Protein AF-A0A804INL1-F1 (afdb_monomer)

Secondary structure (DSSP, 8-state):
--S-S--HHHHHHHHHHHHHHHHHTT-SS--HHHHHHHHHHHHHHHHTTS-TTTT-

Foldseek 3Di:
DDPPPDDPVLVVQLVVQQCVVCVVVVHPDRDPVSSVVSNVVSVVVVVVPDPPPPPD

Sequence (56 aa):
MTKDEFSGADIKVICTEAGLLALRERRMKVTHADFKKAKEKVMFKKQEGVPEGLYM

pLDDT: mean 84.06, std 16.23, range [43.59, 97.88]

Structure (mmCIF, N/CA/C/O backbone):
data_AF-A0A804INL1-F1
#
_entry.id   AF-A0A804INL1-F1
#
loop_
_atom_site.group_PDB
_atom_site.id
_atom_site.type_symbol
_atom_site.label_atom_id
_atom_site.label_alt_id
_atom_site.label_comp_id
_atom_site.label_asym_id
_atom_site.label_entity_id
_atom_site.label_seq_id
_atom_site.pdbx_PDB_ins_code
_atom_site.Cartn_x
_atom_site.Cartn_y
_atom_site.Cartn_z
_atom_site.occupancy
_atom_site.B_iso_or_equiv
_atom_site.auth_seq_id
_atom_site.auth_comp_id
_atom_site.auth_asym_id
_atom_site.auth_atom_id
_atom_site.pdbx_PDB_model_num
ATOM 1 N N . MET A 1 1 ? -2.048 11.360 -22.665 1.00 43.78 1 MET A N 1
ATOM 2 C CA . MET A 1 1 ? -0.772 11.083 -21.979 1.00 43.78 1 MET A CA 1
ATOM 3 C C . MET A 1 1 ? -0.781 9.620 -21.609 1.00 43.78 1 MET A C 1
ATOM 5 O O . MET A 1 1 ? -1.700 9.177 -20.927 1.00 43.78 1 MET A O 1
ATOM 9 N N . THR A 1 2 ? 0.116 8.866 -22.224 1.00 43.59 2 THR A N 1
ATOM 10 C CA . THR A 1 2 ? 0.209 7.412 -22.129 1.00 43.59 2 THR A CA 1
ATOM 11 C C . THR A 1 2 ? 0.443 6.978 -20.688 1.00 43.59 2 THR A C 1
ATOM 13 O O . THR A 1 2 ? 1.165 7.605 -19.920 1.00 43.59 2 THR A O 1
ATOM 16 N N . LYS A 1 3 ? -0.275 5.928 -20.310 1.00 49.97 3 LYS A N 1
ATOM 17 C CA . LYS A 1 3 ? -0.491 5.418 -18.957 1.00 49.97 3 LYS A CA 1
ATOM 18 C C . LYS A 1 3 ? 0.709 4.568 -18.492 1.00 49.97 3 LYS A C 1
ATOM 20 O O . LYS A 1 3 ? 0.497 3.518 -17.900 1.00 49.97 3 LYS A O 1
ATOM 25 N N . ASP A 1 4 ? 1.936 5.012 -18.789 1.00 56.28 4 ASP A N 1
ATOM 26 C CA . ASP A 1 4 ? 3.175 4.211 -18.723 1.00 56.28 4 ASP A CA 1
ATOM 27 C C . ASP A 1 4 ? 4.170 4.666 -17.631 1.00 56.28 4 ASP A C 1
ATOM 29 O O . ASP A 1 4 ? 5.341 4.301 -17.651 1.00 56.28 4 ASP A O 1
ATOM 33 N N . GLU A 1 5 ? 3.737 5.444 -16.633 1.00 71.19 5 GLU A N 1
ATOM 34 C CA . GLU A 1 5 ? 4.631 5.925 -15.555 1.00 71.19 5 GLU A CA 1
ATOM 35 C C . GLU A 1 5 ? 4.797 4.949 -14.371 1.00 71.19 5 GLU A C 1
ATOM 37 O O . GLU A 1 5 ? 5.622 5.177 -13.477 1.00 71.19 5 GLU A O 1
ATOM 42 N N . PHE A 1 6 ? 4.046 3.843 -14.348 1.00 80.06 6 PHE A N 1
ATOM 43 C CA . PHE A 1 6 ? 4.102 2.849 -13.274 1.00 80.06 6 PHE A CA 1
ATOM 44 C C . PHE A 1 6 ? 4.498 1.474 -13.802 1.00 80.06 6 PHE A C 1
ATOM 46 O O . PHE A 1 6 ? 3.811 0.875 -14.624 1.00 80.06 6 PHE A O 1
ATOM 53 N N . SER A 1 7 ? 5.589 0.944 -13.261 1.00 88.69 7 SER A N 1
ATOM 54 C CA . SER A 1 7 ? 5.956 -0.459 -13.399 1.00 88.69 7 SER A CA 1
ATOM 55 C C . SER A 1 7 ? 5.093 -1.338 -12.484 1.00 88.69 7 SER A C 1
ATOM 57 O O . SER A 1 7 ? 4.486 -0.870 -11.516 1.00 88.69 7 SER A O 1
ATOM 59 N N . GLY A 1 8 ? 5.094 -2.652 -12.725 1.00 90.69 8 GLY A N 1
ATOM 60 C CA . GLY A 1 8 ? 4.463 -3.612 -11.810 1.00 90.69 8 GLY A CA 1
ATOM 61 C C . GLY A 1 8 ? 5.033 -3.556 -10.384 1.00 90.69 8 GLY A C 1
ATOM 62 O O . GLY A 1 8 ? 4.304 -3.783 -9.416 1.00 90.69 8 GLY A O 1
ATOM 63 N N . ALA A 1 9 ? 6.312 -3.190 -10.238 1.00 91.12 9 ALA A N 1
ATOM 64 C CA . ALA A 1 9 ? 6.927 -2.972 -8.933 1.00 91.12 9 ALA A CA 1
ATOM 65 C C . ALA A 1 9 ? 6.317 -1.755 -8.223 1.00 91.12 9 ALA A C 1
ATOM 67 O O . ALA A 1 9 ? 5.987 -1.847 -7.041 1.00 91.12 9 ALA A O 1
ATOM 68 N N . ASP A 1 10 ? 6.078 -0.660 -8.947 1.00 89.69 10 ASP A N 1
ATOM 69 C CA . ASP A 1 10 ? 5.452 0.539 -8.382 1.00 89.69 10 ASP A CA 1
ATOM 70 C C . ASP A 1 10 ? 4.034 0.242 -7.887 1.00 89.69 10 ASP A C 1
ATOM 72 O O . ASP A 1 10 ? 3.673 0.615 -6.773 1.00 89.69 10 ASP A O 1
ATOM 76 N N . ILE A 1 11 ? 3.251 -0.511 -8.667 1.00 92.75 11 ILE A N 1
ATOM 77 C CA . ILE A 1 11 ? 1.900 -0.934 -8.272 1.00 92.75 11 ILE A CA 1
ATOM 78 C C . ILE A 1 11 ? 1.949 -1.764 -6.982 1.00 92.75 11 ILE A C 1
ATOM 80 O O . ILE A 1 11 ? 1.176 -1.516 -6.053 1.00 92.75 11 ILE A O 1
ATOM 84 N N . LYS A 1 12 ? 2.890 -2.713 -6.878 1.00 95.19 12 LYS A N 1
ATOM 85 C CA . LYS A 1 12 ? 3.075 -3.522 -5.664 1.00 95.19 12 LYS A CA 1
ATOM 86 C C . LYS A 1 12 ? 3.410 -2.653 -4.449 1.00 95.19 12 LYS A C 1
ATOM 88 O O . LYS A 1 12 ? 2.834 -2.863 -3.377 1.00 95.19 12 LYS A O 1
ATOM 93 N N . VAL A 1 13 ? 4.316 -1.687 -4.599 1.00 95.19 13 VAL A N 1
ATOM 94 C CA . VAL A 1 13 ? 4.694 -0.779 -3.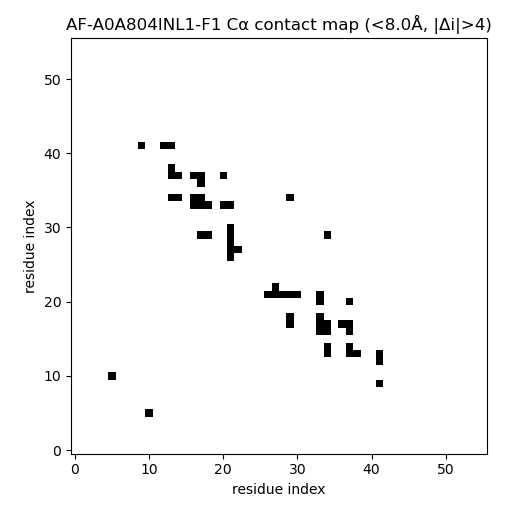506 1.00 95.19 13 VAL A CA 1
ATOM 95 C C . VAL A 1 13 ? 3.502 0.085 -3.090 1.00 95.19 13 VAL A C 1
ATOM 97 O O . VAL A 1 13 ? 3.227 0.175 -1.896 1.00 95.19 13 VAL A O 1
ATOM 100 N N . ILE A 1 14 ? 2.738 0.634 -4.041 1.00 95.12 14 ILE A N 1
ATOM 101 C CA . ILE A 1 14 ? 1.536 1.437 -3.756 1.00 95.12 14 ILE A CA 1
ATOM 102 C C . ILE A 1 14 ? 0.519 0.633 -2.935 1.00 95.12 14 ILE A C 1
ATOM 104 O O . ILE A 1 14 ? 0.039 1.121 -1.912 1.00 95.12 14 ILE A O 1
ATOM 108 N N . CYS A 1 15 ? 0.216 -0.609 -3.328 1.00 97.00 15 CYS A N 1
ATOM 109 C CA . CYS A 1 15 ? -0.712 -1.468 -2.583 1.00 97.00 15 CYS A CA 1
ATOM 110 C C . CYS A 1 15 ? -0.203 -1.803 -1.172 1.00 97.00 15 CYS A C 1
ATOM 112 O O . CYS A 1 15 ? -0.986 -1.842 -0.222 1.00 97.00 15 CYS A O 1
ATOM 114 N N . THR A 1 16 ? 1.107 -2.009 -1.026 1.00 97.12 16 THR A N 1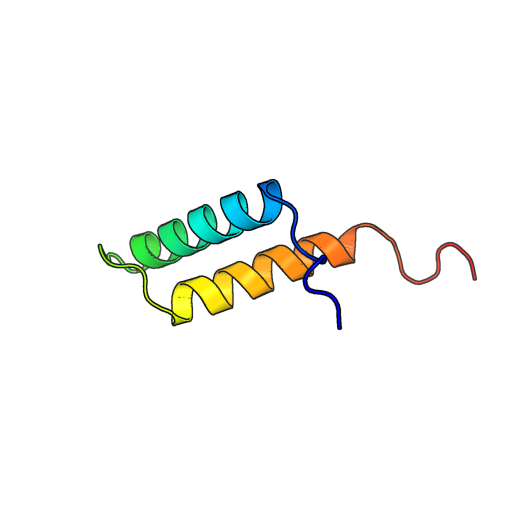
ATOM 115 C CA . THR A 1 16 ? 1.736 -2.317 0.267 1.00 97.12 16 THR A CA 1
ATOM 116 C C . THR A 1 16 ? 1.673 -1.113 1.210 1.00 97.12 16 THR A C 1
ATOM 118 O O . THR A 1 16 ? 1.275 -1.244 2.366 1.00 97.12 16 THR A O 1
ATOM 121 N N . GLU A 1 17 ? 2.000 0.078 0.706 1.00 96.56 17 GLU A N 1
ATOM 122 C CA . GLU A 1 17 ? 1.942 1.336 1.457 1.00 96.56 17 GLU A CA 1
ATOM 123 C C . GLU A 1 17 ? 0.502 1.711 1.832 1.00 96.56 17 GLU A C 1
ATOM 125 O O . GLU A 1 17 ? 0.250 2.102 2.970 1.00 96.56 17 GLU A O 1
ATOM 130 N N . ALA A 1 18 ? -0.468 1.525 0.931 1.00 97.81 18 ALA A N 1
ATOM 131 C CA . ALA A 1 18 ? -1.881 1.765 1.233 1.00 97.81 18 ALA A CA 1
ATOM 132 C C . ALA A 1 18 ? -2.396 0.840 2.355 1.00 97.81 18 ALA A C 1
ATOM 134 O O . ALA A 1 18 ? -3.110 1.289 3.254 1.00 97.81 18 ALA A O 1
ATOM 135 N N . GLY A 1 19 ? -1.988 -0.435 2.346 1.00 97.62 19 GLY A N 1
ATOM 136 C CA . GLY A 1 19 ? -2.275 -1.374 3.432 1.00 97.62 19 GLY A CA 1
ATOM 137 C C . GLY A 1 19 ? -1.636 -0.952 4.758 1.00 97.62 19 GLY A C 1
ATOM 138 O O . GLY A 1 19 ? -2.307 -0.935 5.789 1.00 97.62 19 GLY A O 1
ATOM 139 N N . LEU A 1 20 ? -0.365 -0.538 4.734 1.00 97.62 20 LEU A N 1
ATOM 140 C CA . LEU A 1 20 ? 0.348 -0.050 5.918 1.00 97.62 20 LEU A CA 1
ATOM 141 C C . LEU A 1 20 ? -0.321 1.199 6.521 1.00 97.62 20 LEU A C 1
ATOM 143 O O . LEU A 1 20 ? -0.457 1.295 7.740 1.00 97.62 20 LEU A O 1
ATOM 147 N N . LEU A 1 21 ? -0.764 2.140 5.680 1.00 97.38 21 LEU A N 1
ATOM 148 C CA . LEU A 1 21 ? -1.482 3.346 6.108 1.00 97.38 21 LEU A CA 1
ATOM 149 C C . LEU A 1 21 ? -2.798 3.001 6.816 1.00 97.38 21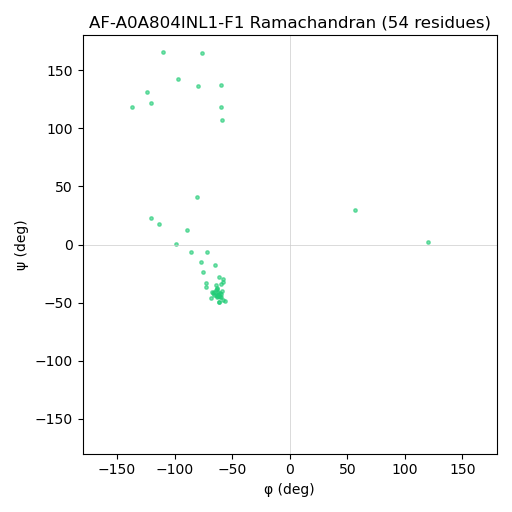 LEU A C 1
ATOM 151 O O . LEU A 1 21 ? -3.071 3.539 7.889 1.00 97.38 21 LEU A O 1
ATOM 155 N N . ALA A 1 22 ? -3.569 2.056 6.273 1.00 97.75 22 ALA A N 1
ATOM 156 C CA . ALA A 1 22 ? -4.795 1.588 6.913 1.00 97.75 22 ALA A CA 1
ATOM 157 C C . ALA A 1 22 ? -4.519 0.910 8.268 1.00 97.75 22 ALA A C 1
ATOM 159 O O . ALA A 1 22 ? -5.184 1.218 9.260 1.00 97.75 22 ALA A O 1
ATOM 160 N N . LEU A 1 23 ? -3.495 0.051 8.342 1.00 97.81 23 LEU A N 1
ATOM 161 C CA . LEU A 1 23 ? -3.089 -0.616 9.585 1.00 97.81 23 LEU A CA 1
ATOM 162 C C . LEU A 1 23 ? -2.606 0.371 10.652 1.00 97.81 23 LEU A C 1
ATOM 164 O O . LEU A 1 23 ? -2.929 0.208 11.830 1.00 97.81 23 LEU A O 1
ATOM 168 N N . ARG A 1 24 ? -1.881 1.421 10.252 1.00 96.75 24 ARG A N 1
ATOM 169 C CA . ARG A 1 24 ? -1.420 2.486 11.155 1.00 96.75 24 ARG A CA 1
ATOM 170 C C . ARG A 1 24 ? -2.584 3.203 11.839 1.00 96.75 24 ARG A C 1
ATOM 172 O O . ARG A 1 24 ? -2.470 3.577 13.002 1.00 96.75 24 ARG A O 1
ATOM 179 N N . GLU A 1 25 ? -3.706 3.347 11.142 1.00 96.88 25 GLU A N 1
ATOM 180 C CA . GLU A 1 25 ? -4.945 3.916 11.680 1.00 96.88 25 GLU A CA 1
ATOM 181 C C . GLU A 1 25 ? -5.868 2.858 12.320 1.00 96.88 25 GLU A C 1
ATOM 183 O O . GLU A 1 25 ? -7.023 3.148 12.624 1.00 96.88 25 GLU A O 1
ATOM 188 N N . ARG A 1 26 ? -5.377 1.628 12.550 1.00 97.06 26 ARG A N 1
ATOM 189 C CA . ARG A 1 26 ? -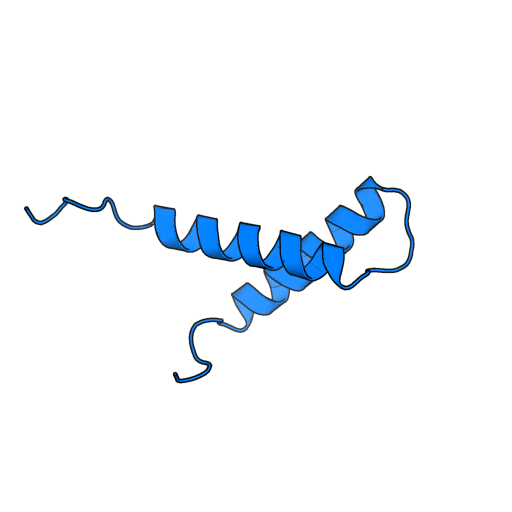6.136 0.488 13.105 1.00 97.06 26 ARG A CA 1
ATOM 190 C C . ARG A 1 26 ? -7.389 0.131 12.292 1.00 97.06 26 ARG A C 1
ATOM 192 O O . ARG A 1 26 ? -8.365 -0.387 12.833 1.00 97.06 26 ARG A O 1
ATOM 199 N N . ARG A 1 27 ? -7.365 0.379 10.980 1.00 97.31 27 ARG A N 1
ATOM 200 C CA . ARG A 1 27 ? -8.442 0.025 10.048 1.00 97.31 27 ARG A CA 1
ATOM 201 C C . ARG A 1 27 ? -8.129 -1.292 9.344 1.00 97.31 27 ARG A C 1
ATOM 203 O O . ARG A 1 27 ? -6.997 -1.551 8.952 1.00 97.31 27 ARG A O 1
ATOM 210 N N . MET A 1 28 ? -9.166 -2.102 9.128 1.00 95.75 28 MET A N 1
ATOM 211 C CA . MET A 1 28 ? -9.086 -3.372 8.379 1.00 95.75 28 MET A CA 1
ATOM 212 C C . MET A 1 28 ? -9.556 -3.256 6.926 1.00 95.75 28 MET A C 1
ATOM 214 O O . MET A 1 28 ? -9.562 -4.237 6.189 1.00 95.75 28 MET A O 1
ATOM 218 N N . LYS A 1 29 ? -9.962 -2.055 6.505 1.00 97.50 29 LYS A N 1
ATOM 219 C CA . LYS A 1 29 ? -10.344 -1.749 5.127 1.00 97.50 29 LYS A CA 1
ATOM 220 C C . LYS A 1 29 ? -9.504 -0.587 4.620 1.00 97.50 29 LYS A C 1
ATOM 222 O O . LYS A 1 29 ? -9.395 0.445 5.287 1.00 97.50 29 LYS A O 1
ATOM 227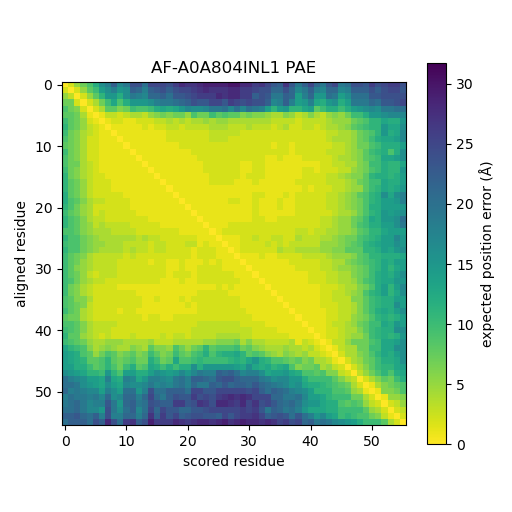 N N . VAL A 1 30 ? -8.939 -0.775 3.434 1.00 97.50 30 VAL A N 1
ATOM 228 C CA . VAL A 1 30 ? -8.227 0.269 2.698 1.00 97.50 30 VAL A CA 1
ATOM 229 C C . VAL A 1 30 ? -9.258 1.160 2.013 1.00 97.50 30 VAL A C 1
ATOM 231 O O . VAL A 1 30 ? -10.235 0.676 1.443 1.00 97.50 30 VAL A O 1
ATOM 234 N N . THR A 1 31 ? -9.050 2.469 2.085 1.00 97.75 31 THR A N 1
ATOM 235 C CA . THR A 1 31 ? -9.912 3.477 1.463 1.00 97.75 31 THR A CA 1
ATOM 236 C C . THR A 1 31 ? -9.202 4.139 0.286 1.00 97.75 31 THR A C 1
ATOM 238 O O . THR A 1 31 ? -7.983 4.057 0.141 1.00 97.75 31 THR A O 1
ATOM 241 N N . HIS A 1 32 ? -9.949 4.863 -0.549 1.00 97.00 32 HIS A N 1
ATOM 242 C CA . HIS A 1 32 ? -9.360 5.622 -1.656 1.00 97.00 32 HIS A CA 1
ATOM 243 C C . HIS A 1 32 ? -8.308 6.649 -1.183 1.00 97.00 32 HIS A C 1
ATOM 245 O O . HIS A 1 32 ? -7.321 6.899 -1.874 1.00 97.00 32 HIS A O 1
ATOM 251 N N . ALA A 1 33 ? -8.481 7.219 0.015 1.00 97.25 33 ALA A N 1
ATOM 252 C CA . ALA A 1 33 ? -7.530 8.168 0.588 1.00 97.25 33 ALA A CA 1
ATOM 253 C C . ALA A 1 33 ? -6.155 7.533 0.868 1.00 97.25 33 ALA A C 1
ATOM 255 O O . ALA A 1 33 ? -5.133 8.190 0.670 1.00 97.25 33 ALA A O 1
ATOM 256 N N . ASP A 1 34 ? -6.121 6.257 1.265 1.00 97.88 34 ASP A N 1
ATOM 257 C CA . ASP A 1 34 ? -4.877 5.518 1.509 1.00 97.88 34 ASP A CA 1
ATOM 258 C C . ASP A 1 34 ? -4.092 5.324 0.208 1.00 97.88 34 ASP A C 1
ATOM 260 O O . ASP A 1 34 ? -2.891 5.580 0.159 1.00 97.88 34 ASP A O 1
ATOM 264 N N . PHE A 1 35 ? -4.784 4.962 -0.878 1.00 96.56 35 PHE A N 1
ATOM 265 C CA . PHE A 1 35 ? -4.173 4.834 -2.201 1.00 96.56 35 PHE A CA 1
ATOM 266 C C . PHE A 1 35 ? -3.652 6.163 -2.742 1.00 96.56 35 PHE A C 1
ATOM 268 O O . PHE A 1 35 ? -2.575 6.194 -3.335 1.00 96.56 35 PHE A O 1
ATOM 275 N N . LYS A 1 36 ? -4.375 7.269 -2.521 1.00 95.75 36 LYS A N 1
ATOM 276 C CA . LYS A 1 36 ? -3.921 8.598 -2.949 1.00 95.75 36 LYS A CA 1
ATOM 277 C C . LYS A 1 36 ? -2.602 8.977 -2.264 1.00 95.75 36 LYS A C 1
ATOM 279 O O . LYS A 1 36 ? -1.639 9.302 -2.955 1.00 95.75 36 LYS A O 1
ATOM 284 N N . LYS A 1 37 ? -2.535 8.825 -0.936 1.00 95.31 37 LYS A N 1
ATOM 285 C CA . LYS A 1 37 ? -1.319 9.071 -0.139 1.00 95.31 37 LYS A CA 1
ATOM 286 C C . LYS A 1 37 ? -0.171 8.135 -0.534 1.00 95.31 37 LYS A C 1
ATOM 288 O O . LYS A 1 37 ? 0.964 8.578 -0.690 1.00 95.31 37 LYS A O 1
ATOM 293 N N . ALA A 1 38 ? -0.456 6.845 -0.717 1.00 95.00 38 ALA A N 1
ATOM 294 C CA . ALA A 1 38 ? 0.541 5.858 -1.125 1.00 95.00 38 ALA A CA 1
ATOM 295 C C . ALA A 1 38 ? 1.122 6.167 -2.514 1.00 95.00 38 ALA A C 1
ATOM 297 O O . ALA A 1 38 ? 2.336 6.101 -2.697 1.00 95.00 38 ALA A O 1
ATOM 298 N N . LYS A 1 39 ? 0.278 6.561 -3.477 1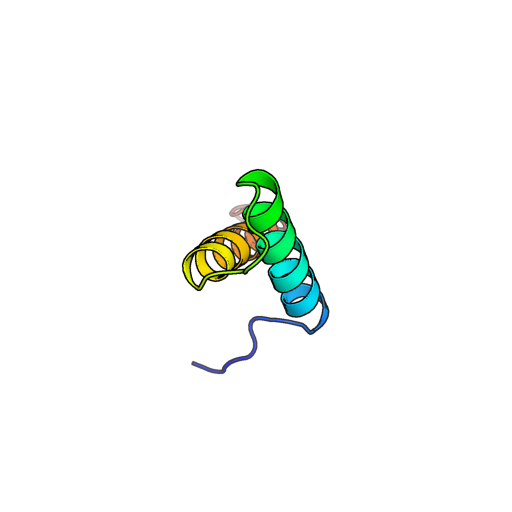.00 92.12 39 LYS A N 1
ATOM 299 C CA . LYS A 1 39 ? 0.714 6.951 -4.824 1.00 92.12 39 LYS A CA 1
ATOM 300 C C . LYS A 1 39 ? 1.650 8.156 -4.783 1.00 92.12 39 LYS A C 1
ATOM 302 O O . LYS A 1 39 ? 2.721 8.098 -5.376 1.00 92.12 39 LYS A O 1
ATOM 307 N N . GLU A 1 40 ? 1.265 9.217 -4.072 1.00 90.25 40 GLU A N 1
ATOM 308 C CA . GLU A 1 40 ? 2.089 10.424 -3.916 1.00 90.25 40 GLU A CA 1
ATOM 309 C C . GLU A 1 40 ? 3.467 10.064 -3.342 1.00 90.25 40 GLU A C 1
ATOM 311 O O . GLU A 1 40 ? 4.489 10.398 -3.936 1.00 90.25 40 GLU A O 1
ATOM 316 N N . LYS A 1 41 ? 3.504 9.264 -2.269 1.00 89.12 41 LYS A N 1
ATOM 317 C CA . LYS A 1 41 ? 4.750 8.804 -1.635 1.00 89.12 41 LYS A CA 1
ATOM 318 C C . LYS A 1 41 ? 5.668 8.024 -2.587 1.00 89.12 41 LYS A C 1
ATOM 320 O O . LYS A 1 41 ? 6.884 8.191 -2.532 1.00 89.12 41 LYS A O 1
ATOM 325 N N . VAL A 1 42 ? 5.110 7.161 -3.438 1.00 87.25 42 VAL A N 1
ATOM 326 C CA . VAL A 1 42 ? 5.891 6.373 -4.409 1.00 87.25 42 VAL A CA 1
ATOM 327 C C . VAL A 1 42 ? 6.404 7.244 -5.558 1.00 87.25 42 VAL A C 1
ATOM 329 O O . VAL A 1 42 ? 7.538 7.059 -5.992 1.00 87.25 42 VAL A O 1
ATOM 332 N N . MET A 1 43 ? 5.620 8.227 -6.010 1.00 82.56 43 MET A N 1
ATOM 333 C CA . MET A 1 43 ? 6.049 9.162 -7.057 1.00 82.56 43 MET A CA 1
ATOM 334 C C . MET A 1 43 ? 7.186 10.079 -6.587 1.00 82.56 43 MET A C 1
ATOM 336 O O . MET A 1 43 ? 8.146 10.259 -7.332 1.00 82.56 43 MET A O 1
ATOM 340 N N . PHE A 1 44 ? 7.137 10.586 -5.348 1.00 76.31 44 PHE A N 1
ATOM 341 C CA . PHE A 1 44 ? 8.221 11.411 -4.796 1.00 76.31 44 PHE A CA 1
ATOM 342 C C . PHE A 1 44 ? 9.564 10.667 -4.762 1.00 76.31 44 PHE A C 1
ATOM 344 O O . PHE A 1 44 ? 10.571 11.211 -5.200 1.00 76.31 44 PHE A O 1
ATOM 351 N N . LYS A 1 45 ? 9.577 9.386 -4.363 1.00 70.88 45 LYS A N 1
ATOM 352 C CA . LYS A 1 45 ? 10.807 8.570 -4.366 1.00 70.88 45 LYS A CA 1
ATOM 353 C C . LYS A 1 45 ? 11.432 8.384 -5.753 1.00 70.8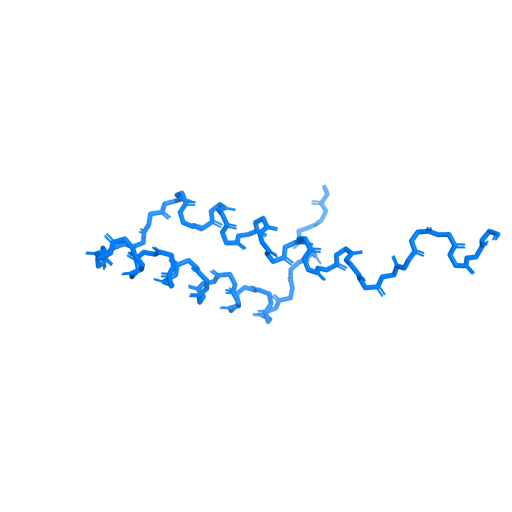8 45 LYS A C 1
ATOM 355 O O . LYS A 1 45 ? 12.637 8.180 -5.841 1.00 70.88 45 LYS A O 1
ATOM 360 N N . LYS A 1 46 ? 10.642 8.421 -6.834 1.00 66.44 46 LYS A N 1
ATOM 361 C CA . LYS A 1 46 ? 11.183 8.357 -8.204 1.00 66.44 46 LYS A CA 1
ATOM 362 C C . LYS A 1 46 ? 11.890 9.651 -8.609 1.00 66.44 46 LYS A C 1
ATOM 364 O O . LYS A 1 46 ? 12.851 9.584 -9.367 1.00 66.44 46 LYS A O 1
ATOM 369 N N . GLN A 1 47 ? 11.423 10.801 -8.125 1.00 62.69 47 GLN A N 1
ATOM 370 C CA . GLN A 1 47 ? 11.985 12.105 -8.492 1.00 62.69 47 GLN A CA 1
ATOM 371 C C . GLN A 1 47 ? 13.330 12.390 -7.806 1.00 62.69 47 GLN A C 1
ATOM 373 O O . GLN A 1 47 ? 14.145 13.113 -8.361 1.00 62.69 47 GLN A O 1
ATOM 378 N N . GLU A 1 48 ? 13.621 11.761 -6.664 1.00 62.97 48 GLU A N 1
ATOM 379 C CA . GLU A 1 48 ? 14.904 11.922 -5.951 1.00 62.97 48 GLU A CA 1
ATOM 380 C C . GLU A 1 48 ? 16.109 11.243 -6.644 1.00 62.97 48 GLU A C 1
ATOM 382 O O . GLU A 1 48 ? 17.244 11.400 -6.200 1.00 62.97 48 GLU A O 1
ATOM 387 N N . GLY A 1 49 ? 15.895 10.473 -7.719 1.00 62.06 49 GLY A N 1
ATOM 388 C CA . GLY A 1 49 ? 16.940 9.661 -8.357 1.00 62.06 49 GLY A CA 1
ATOM 389 C C . GLY A 1 49 ? 17.933 10.420 -9.245 1.00 62.06 49 GLY A C 1
ATOM 390 O O . GLY A 1 49 ? 18.982 9.867 -9.573 1.00 62.06 49 GLY A O 1
ATOM 391 N N . VAL A 1 50 ? 17.635 11.662 -9.641 1.00 64.75 50 VAL A N 1
ATOM 392 C CA . VAL A 1 50 ?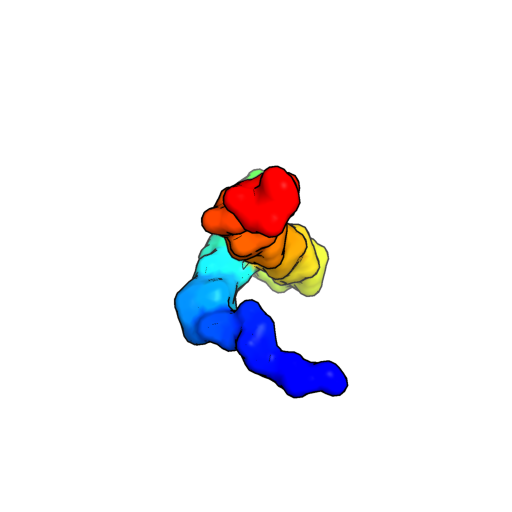 18.524 12.483 -10.478 1.00 64.75 50 VAL A CA 1
ATOM 393 C C . VAL A 1 50 ? 18.539 13.911 -9.930 1.00 64.75 50 VAL A C 1
ATOM 395 O O . VAL A 1 50 ? 17.491 14.551 -9.925 1.00 64.75 50 VAL A O 1
ATOM 398 N N . PRO A 1 51 ? 19.694 14.441 -9.485 1.00 70.06 51 PRO A N 1
ATOM 399 C CA . PRO A 1 51 ? 19.806 15.851 -9.140 1.00 70.06 51 PRO A CA 1
ATOM 400 C C . PRO A 1 51 ? 19.476 16.710 -10.366 1.00 70.06 51 PRO A C 1
ATOM 402 O O . PRO A 1 51 ? 20.170 16.635 -11.386 1.00 70.06 51 PRO A O 1
ATOM 405 N N . GLU A 1 52 ? 18.424 17.524 -10.277 1.00 64.81 52 GLU A N 1
ATOM 406 C CA . GLU A 1 52 ? 18.167 18.588 -11.248 1.00 64.81 52 GLU A CA 1
ATOM 407 C C . GLU A 1 52 ? 19.380 19.531 -11.242 1.00 64.81 52 GLU A C 1
ATOM 409 O O . GLU A 1 52 ? 19.622 20.238 -10.267 1.00 64.81 52 GLU A O 1
ATOM 414 N N . GLY A 1 53 ? 20.194 19.480 -12.300 1.00 65.06 53 GLY A N 1
ATOM 415 C CA . GLY A 1 53 ? 21.401 20.304 -12.434 1.00 65.06 53 GLY A CA 1
ATOM 416 C C . GLY A 1 53 ? 22.722 19.548 -12.584 1.00 65.06 53 GLY A C 1
ATOM 417 O O . GLY A 1 53 ? 23.751 20.193 -12.712 1.00 65.06 53 GLY A O 1
ATOM 418 N N . LEU A 1 54 ? 22.740 18.208 -12.636 1.00 65.50 54 LEU A N 1
ATOM 419 C CA . LEU A 1 54 ? 24.001 17.469 -12.849 1.00 65.50 54 LEU A CA 1
ATOM 420 C C . LEU A 1 54 ? 24.645 17.721 -14.234 1.00 65.50 54 LEU A C 1
ATOM 422 O O . LEU A 1 54 ? 25.826 17.445 -14.424 1.00 65.50 54 LEU A O 1
ATOM 426 N N . TYR A 1 55 ? 23.873 18.245 -15.190 1.00 64.38 55 TYR A N 1
ATOM 427 C CA . TYR A 1 55 ? 24.310 18.554 -16.557 1.00 64.38 55 TYR A CA 1
ATOM 428 C C . TYR A 1 55 ? 24.161 20.041 -16.929 1.00 64.38 55 TYR A C 1
ATOM 430 O O . TYR A 1 55 ? 24.048 20.355 -18.115 1.00 64.38 55 TYR A O 1
ATOM 438 N N . MET A 1 56 ? 24.122 20.947 -15.945 1.00 58.72 56 MET A N 1
ATOM 439 C CA . MET A 1 56 ? 24.264 22.391 -16.185 1.00 58.72 56 MET A CA 1
ATOM 440 C C . MET A 1 56 ? 25.604 22.894 -15.664 1.00 58.72 56 MET A C 1
ATOM 442 O O . MET A 1 56 ? 25.974 22.505 -14.536 1.00 58.72 56 MET A O 1
#

InterPro domains:
  IPR041569 AAA ATPase, AAA+ lid domain [PF17862] (6-37)
  IPR050221 26S 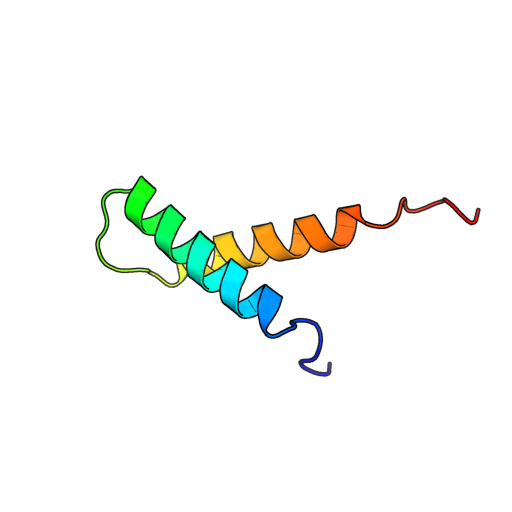Proteasome Regulatory ATPase [PTHR23073] (3-48)

Radius of gyration: 14.12 Å; Cα contacts (8 Å, |Δi|>4): 29; chains: 1; bounding box: 35×26×35 Å

Solvent-accessible surface area (backbone atoms only — not comparable to full-atom values): 3442 Å² total; per-residue (Å²): 131,83,91,73,88,64,54,75,66,51,53,52,50,28,56,51,43,12,48,50,52,22,49,74,71,74,39,95,63,73,50,75,67,32,45,53,55,21,44,53,58,56,52,54,63,61,61,73,75,58,71,92,60,84,89,109

Mean predicted aligned error: 7.62 Å

Organism: Musa acuminata subsp. malaccensis (NCBI:txid214687)

Nearest PDB structures (foldseek):
  7qo5-assembly1_I  TM=8.379E-01  e=2.701E-04  Saccharomyces cerevisiae
  2dwz-assembly1_B  TM=9.453E-01  e=3.935E-03  Rattus norvegicus
  2dzo-assembly1_B  TM=8.864E-01  e=3.586E-02  Saccharomyces cerevisiae
  8xku-assembly1_A  TM=7.578E-01  e=5.223E-01  Arabidopsis thaliana
  3vh5-assembly1_W  TM=9.417E-01  e=3.185E+00  Gallus gallus